Protein AF-A0A7V9C0K4-F1 (afdb_monomer_lite)

Foldseek 3Di:
DVLLVLLLVLLVQLLVCLVVVVNVSSLVSLVVSQVSLVVVLVVLVVCCVVCVQVDPLSVVLSVLSVVLNVLSVVLNVQSVVVSPDDRRDVSSNVSSVSSNVSSVVSVVSVVVVPDDPVVVVVVVVVD

Radius of gyration: 17.13 Å; chains: 1; bounding box: 38×29×54 Å

Secondary structure (DSSP, 8-state):
-HHHHHHHHHHHHHHHHHHTT-HHHHHHHHHHHHHHHHHHHHHHHHHHHTTSS-SHHHHHHHHHHHHHHHHHHHHHHHHGGGTTT-PPPHHHHHHHHHHHHHHHHHHHHHHHHHS-HHHHHHHHHT-

Sequence (127 aa):
MSVRLLTVGLVLAAALADAARAHELAYYALVVAVPLGALAALGALGAVLDGSAAEPLDRILASLSAFAVPFLLLGAAVRAPLLENSAPPTIGATCVLVSLALFAVQALLAATAAVPSSLRAAARAAK

Structure (mmCIF, N/CA/C/O backbone):
data_AF-A0A7V9C0K4-F1
#
_entry.id   AF-A0A7V9C0K4-F1
#
loop_
_atom_site.group_PDB
_atom_site.id
_atom_site.type_symbol
_atom_site.label_atom_id
_atom_site.label_alt_id
_atom_site.label_comp_id
_atom_site.label_asym_id
_atom_site.label_entity_id
_atom_site.label_seq_id
_atom_site.pdbx_PDB_ins_code
_atom_site.Cartn_x
_atom_site.Cartn_y
_atom_site.Cartn_z
_atom_site.occupancy
_atom_site.B_iso_or_equiv
_atom_site.auth_seq_id
_atom_site.auth_comp_id
_atom_site.auth_asym_id
_atom_site.auth_atom_id
_atom_site.pdbx_PDB_model_num
ATOM 1 N N . MET A 1 1 ? -13.223 -0.477 1.083 1.00 66.75 1 MET A N 1
ATOM 2 C CA . MET A 1 1 ? -12.338 -1.597 1.491 1.00 66.75 1 MET A CA 1
ATOM 3 C C . MET A 1 1 ? -11.642 -2.267 0.303 1.00 66.75 1 MET A C 1
ATOM 5 O O . MET A 1 1 ? -10.422 -2.370 0.330 1.00 66.75 1 MET A O 1
ATOM 9 N N . SER A 1 2 ? -12.371 -2.667 -0.748 1.00 85.25 2 SER A N 1
ATOM 10 C CA . SER A 1 2 ? -11.830 -3.442 -1.883 1.00 85.25 2 SER A CA 1
ATOM 11 C C . SER A 1 2 ? -10.689 -2.753 -2.638 1.00 85.25 2 SER A C 1
ATOM 13 O O . SER A 1 2 ? -9.669 -3.379 -2.897 1.00 85.25 2 SER A O 1
ATOM 15 N N . VAL A 1 3 ? -10.808 -1.446 -2.907 1.00 87.81 3 VAL A N 1
ATOM 16 C CA . VAL A 1 3 ? -9.762 -0.673 -3.605 1.00 87.81 3 VAL A CA 1
ATOM 17 C C . VAL A 1 3 ? -8.447 -0.665 -2.823 1.00 87.81 3 VAL A C 1
ATOM 19 O O . VAL A 1 3 ? -7.394 -0.868 -3.408 1.00 87.81 3 VAL A O 1
ATOM 22 N N . ARG A 1 4 ? -8.498 -0.531 -1.489 1.00 86.00 4 ARG A N 1
ATOM 23 C CA . ARG A 1 4 ? -7.298 -0.524 -0.637 1.00 86.00 4 ARG A CA 1
ATOM 24 C C . ARG A 1 4 ? -6.555 -1.858 -0.687 1.00 86.00 4 ARG A C 1
ATOM 26 O O . ARG A 1 4 ? -5.337 -1.865 -0.812 1.00 86.00 4 ARG A O 1
ATOM 33 N N . LEU A 1 5 ? -7.278 -2.977 -0.597 1.00 89.88 5 LEU A N 1
ATOM 34 C CA . LEU A 1 5 ? -6.677 -4.311 -0.713 1.00 89.88 5 LEU A CA 1
ATOM 35 C C . LEU A 1 5 ? -6.047 -4.517 -2.091 1.00 89.88 5 LEU A C 1
ATOM 37 O O . LEU A 1 5 ? -4.961 -5.080 -2.186 1.00 89.88 5 LEU A O 1
ATOM 41 N N . LEU A 1 6 ? -6.699 -4.013 -3.139 1.00 93.25 6 LEU A N 1
ATOM 42 C CA . LEU A 1 6 ? -6.184 -4.088 -4.499 1.00 93.25 6 LEU A CA 1
ATOM 43 C C . LEU A 1 6 ? -4.908 -3.247 -4.664 1.00 93.25 6 LEU A C 1
ATOM 45 O O . LEU A 1 6 ? -3.929 -3.746 -5.211 1.00 93.25 6 LEU A O 1
ATOM 49 N N . THR A 1 7 ? -4.864 -2.034 -4.102 1.00 91.62 7 THR A N 1
ATOM 50 C CA . THR A 1 7 ? -3.639 -1.220 -4.044 1.00 91.62 7 THR A CA 1
ATOM 51 C C . THR A 1 7 ? -2.513 -1.961 -3.329 1.00 91.62 7 THR A C 1
ATOM 53 O O . THR A 1 7 ? -1.420 -2.070 -3.874 1.00 91.62 7 THR A O 1
ATOM 56 N N . VAL A 1 8 ? -2.766 -2.515 -2.138 1.00 92.62 8 VAL A N 1
ATOM 57 C CA . VAL A 1 8 ? -1.752 -3.276 -1.384 1.00 92.62 8 VAL A CA 1
ATOM 58 C C . VAL A 1 8 ? -1.253 -4.474 -2.195 1.00 92.62 8 VAL A C 1
ATOM 60 O O . VAL A 1 8 ? -0.046 -4.693 -2.277 1.00 92.62 8 VAL A O 1
ATOM 63 N N . GLY A 1 9 ? -2.161 -5.210 -2.841 1.00 94.31 9 GLY A N 1
ATOM 64 C CA . GLY A 1 9 ? -1.820 -6.334 -3.710 1.00 94.31 9 GLY A CA 1
ATOM 65 C C . GLY A 1 9 ? -0.920 -5.933 -4.878 1.00 94.31 9 GLY A C 1
ATOM 66 O O . GLY A 1 9 ? 0.064 -6.616 -5.144 1.00 94.31 9 GLY A O 1
ATOM 67 N N . LEU A 1 10 ? -1.193 -4.799 -5.528 1.00 93.62 10 LEU A N 1
ATOM 68 C CA . LEU A 1 10 ? -0.357 -4.284 -6.618 1.00 93.62 10 LEU A CA 1
ATOM 69 C C . LEU A 1 10 ? 1.037 -3.865 -6.146 1.00 93.62 10 LEU A C 1
ATOM 71 O O . LEU A 1 10 ? 2.021 -4.141 -6.825 1.00 93.62 10 LEU A O 1
ATOM 75 N N . VAL A 1 11 ? 1.145 -3.236 -4.975 1.00 93.00 11 VAL A N 1
ATOM 76 C CA . VAL A 1 11 ? 2.446 -2.833 -4.414 1.00 93.00 11 VAL A CA 1
ATOM 77 C C . VAL A 1 11 ? 3.269 -4.058 -4.007 1.00 93.00 11 VAL A C 1
ATOM 79 O O . VAL A 1 11 ? 4.476 -4.096 -4.243 1.00 93.00 11 VAL A O 1
ATOM 82 N N . LEU A 1 12 ? 2.621 -5.089 -3.456 1.00 93.81 12 LEU A N 1
ATOM 83 C CA . LEU A 1 12 ? 3.259 -6.380 -3.189 1.00 93.81 12 LEU A CA 1
ATOM 84 C C . LEU A 1 12 ? 3.703 -7.067 -4.484 1.00 93.81 12 LEU A C 1
ATOM 86 O O . LEU A 1 12 ? 4.832 -7.546 -4.558 1.00 93.81 12 LEU A O 1
ATOM 90 N N . ALA A 1 13 ? 2.855 -7.077 -5.515 1.00 93.06 13 ALA A N 1
ATOM 91 C CA . ALA A 1 13 ? 3.203 -7.620 -6.824 1.00 93.06 13 ALA A CA 1
ATOM 92 C C . ALA A 1 13 ? 4.403 -6.884 -7.436 1.00 93.06 13 ALA A C 1
ATOM 94 O O . ALA A 1 13 ? 5.303 -7.532 -7.962 1.00 93.06 13 ALA A O 1
ATOM 95 N N . ALA A 1 14 ? 4.468 -5.556 -7.297 1.00 91.25 14 ALA A N 1
ATOM 96 C CA . ALA A 1 14 ? 5.612 -4.769 -7.740 1.00 91.25 14 ALA A CA 1
ATOM 97 C C . ALA A 1 14 ? 6.905 -5.153 -7.003 1.00 91.25 14 ALA A C 1
ATOM 99 O O . ALA A 1 14 ? 7.935 -5.356 -7.641 1.00 91.25 14 ALA A O 1
ATOM 100 N N . ALA A 1 15 ? 6.849 -5.319 -5.678 1.00 89.88 15 ALA A N 1
ATOM 101 C CA . ALA A 1 15 ? 8.003 -5.744 -4.884 1.00 89.88 15 ALA A CA 1
ATOM 102 C C . ALA A 1 15 ? 8.481 -7.163 -5.250 1.00 89.88 15 ALA A C 1
ATOM 104 O O . ALA A 1 15 ? 9.683 -7.412 -5.347 1.00 89.88 15 ALA A O 1
ATOM 105 N N . LEU A 1 16 ? 7.548 -8.090 -5.490 1.00 91.69 16 LEU A N 1
ATOM 106 C CA . LEU A 1 16 ? 7.866 -9.449 -5.938 1.00 91.69 16 LEU A CA 1
ATOM 107 C C . LEU A 1 16 ? 8.456 -9.457 -7.352 1.00 91.69 16 LEU A C 1
ATOM 109 O O . LEU A 1 16 ? 9.425 -10.169 -7.605 1.00 91.69 16 LEU A O 1
ATOM 113 N N . ALA A 1 17 ? 7.917 -8.642 -8.257 1.00 90.81 17 ALA A N 1
ATOM 114 C CA . ALA A 1 17 ? 8.443 -8.483 -9.606 1.00 90.81 17 ALA A CA 1
ATOM 115 C C . ALA A 1 17 ? 9.863 -7.893 -9.596 1.00 90.81 17 ALA A C 1
ATOM 117 O O . ALA A 1 17 ? 10.725 -8.377 -10.329 1.00 90.81 17 ALA A O 1
ATOM 118 N N . ASP A 1 18 ? 10.149 -6.929 -8.713 1.00 87.25 18 ASP A N 1
ATOM 119 C CA . ASP A 1 18 ? 11.507 -6.413 -8.507 1.00 87.25 18 ASP A CA 1
ATOM 120 C C . ASP A 1 18 ? 12.473 -7.508 -8.030 1.00 87.25 18 ASP A C 1
ATOM 122 O O . ASP A 1 18 ? 13.578 -7.627 -8.567 1.00 87.25 18 ASP A O 1
ATOM 126 N N . ALA A 1 19 ? 12.049 -8.340 -7.072 1.00 87.62 19 ALA A N 1
ATOM 127 C CA . ALA A 1 19 ? 12.842 -9.473 -6.589 1.00 87.62 19 ALA A CA 1
ATOM 128 C C . ALA A 1 19 ? 13.081 -10.528 -7.686 1.00 87.62 19 ALA A C 1
ATOM 130 O O . ALA A 1 19 ? 14.158 -11.119 -7.753 1.00 87.62 19 ALA A O 1
ATOM 131 N N . ALA A 1 20 ? 12.109 -10.715 -8.582 1.00 89.88 20 ALA A N 1
ATOM 132 C CA . ALA A 1 20 ? 12.193 -11.604 -9.738 1.00 89.88 20 ALA A CA 1
ATOM 133 C C . ALA A 1 20 ? 12.894 -10.978 -10.961 1.00 89.88 20 ALA A C 1
ATOM 135 O O . ALA A 1 20 ? 12.931 -11.604 -12.019 1.00 89.88 20 ALA A O 1
ATOM 136 N N . ARG A 1 21 ? 13.449 -9.760 -10.841 1.00 86.38 21 ARG A N 1
ATOM 137 C CA . ARG A 1 21 ? 14.109 -9.014 -11.936 1.00 86.38 21 ARG A CA 1
ATOM 138 C C . ARG A 1 21 ? 13.180 -8.654 -13.110 1.00 86.38 21 ARG A C 1
ATOM 140 O O . ARG A 1 21 ? 13.654 -8.298 -14.185 1.00 86.38 21 ARG A O 1
ATOM 147 N N . ALA A 1 22 ? 11.866 -8.681 -12.898 1.00 87.81 22 ALA A N 1
ATOM 148 C CA . ALA A 1 22 ? 10.836 -8.290 -13.861 1.00 87.81 22 ALA A CA 1
ATOM 149 C C . ALA A 1 22 ? 10.453 -6.804 -13.685 1.00 87.81 22 ALA A C 1
ATOM 151 O O . ALA A 1 22 ? 9.333 -6.465 -13.298 1.00 87.81 22 ALA A O 1
ATOM 152 N N . HIS A 1 23 ? 11.405 -5.903 -13.940 1.00 86.38 23 HIS A N 1
ATOM 153 C CA . HIS A 1 23 ? 11.294 -4.476 -13.598 1.00 86.38 23 HIS A CA 1
ATOM 154 C C . HIS A 1 23 ? 10.188 -3.721 -14.354 1.00 86.38 23 HIS A C 1
ATOM 156 O O . HIS A 1 23 ? 9.571 -2.814 -13.796 1.00 86.38 23 HIS A O 1
ATOM 162 N N . GLU A 1 24 ? 9.890 -4.122 -15.588 1.00 89.19 24 GLU A N 1
ATOM 163 C CA . GLU A 1 24 ? 8.787 -3.565 -16.381 1.00 89.19 24 GLU A CA 1
ATOM 164 C C . GLU A 1 24 ? 7.423 -3.890 -15.752 1.00 89.19 24 GLU A C 1
ATOM 166 O O . GLU A 1 24 ? 6.579 -3.013 -15.566 1.00 89.19 24 GLU A O 1
ATOM 171 N N . LEU A 1 25 ? 7.232 -5.143 -15.325 1.00 89.81 25 LEU A N 1
ATOM 172 C CA . LEU A 1 25 ? 6.010 -5.570 -14.647 1.00 89.81 25 LEU A CA 1
ATOM 173 C C . LEU A 1 25 ? 5.853 -4.856 -13.299 1.00 89.81 25 LEU A C 1
ATOM 175 O O . LEU A 1 25 ? 4.754 -4.419 -12.955 1.00 89.81 25 LEU A O 1
ATOM 179 N N . ALA A 1 26 ? 6.958 -4.669 -12.569 1.00 89.44 26 ALA A N 1
ATOM 180 C CA . ALA A 1 26 ? 6.966 -3.884 -11.339 1.00 89.44 26 ALA A CA 1
ATOM 181 C C . ALA A 1 26 ? 6.550 -2.425 -11.582 1.00 89.44 26 ALA A C 1
ATOM 183 O O . ALA A 1 26 ? 5.764 -1.869 -10.814 1.00 89.44 26 ALA A O 1
ATOM 184 N N . TYR A 1 27 ? 7.043 -1.808 -12.660 1.00 89.75 27 TYR A N 1
ATOM 185 C CA . TYR A 1 27 ? 6.658 -0.454 -13.051 1.00 89.75 27 TYR A CA 1
ATOM 186 C C . TYR A 1 27 ? 5.159 -0.352 -13.348 1.00 89.75 27 TYR A C 1
ATOM 188 O O . TYR A 1 27 ? 4.479 0.470 -12.731 1.00 89.75 27 TYR A O 1
ATOM 196 N N . TYR A 1 28 ? 4.617 -1.202 -14.222 1.00 94.19 28 TYR A N 1
ATOM 197 C CA . TYR A 1 28 ? 3.197 -1.131 -14.579 1.00 94.19 28 TYR A CA 1
ATOM 198 C C . TYR A 1 28 ? 2.274 -1.437 -13.396 1.00 94.19 28 TYR A C 1
ATOM 200 O O . TYR A 1 28 ? 1.236 -0.790 -13.244 1.00 94.19 28 TYR A O 1
ATOM 208 N N . ALA A 1 29 ? 2.673 -2.347 -12.502 1.00 93.94 29 ALA A N 1
ATOM 209 C CA . ALA A 1 29 ? 1.951 -2.580 -11.255 1.00 93.94 29 ALA A CA 1
ATOM 210 C C . ALA A 1 29 ? 1.871 -1.304 -10.396 1.00 93.94 29 ALA A C 1
ATOM 212 O O . ALA A 1 29 ? 0.797 -0.974 -9.889 1.00 93.94 29 ALA A O 1
ATOM 213 N N . LEU A 1 30 ? 2.967 -0.542 -10.282 1.00 91.88 30 LEU A N 1
ATOM 214 C CA . LEU A 1 30 ? 2.969 0.740 -9.570 1.00 91.88 30 LEU A CA 1
ATOM 215 C C . LEU A 1 30 ? 2.145 1.813 -10.287 1.00 91.88 30 LEU A C 1
ATOM 217 O O . LEU A 1 30 ? 1.399 2.528 -9.621 1.00 91.88 30 LEU A O 1
ATOM 221 N N . VAL A 1 31 ? 2.215 1.898 -11.618 1.00 93.75 31 VAL A N 1
ATOM 222 C CA . VAL A 1 31 ? 1.398 2.836 -12.412 1.00 93.75 31 VAL A CA 1
ATOM 223 C C . VAL A 1 31 ? -0.091 2.641 -12.130 1.00 93.75 31 VAL A C 1
ATOM 225 O O . VAL A 1 31 ? -0.808 3.623 -11.959 1.00 93.75 31 VAL A O 1
ATOM 228 N N . VAL A 1 32 ? -0.555 1.393 -12.013 1.00 96.56 32 VAL A N 1
ATOM 229 C CA . VAL A 1 32 ? -1.951 1.089 -11.654 1.00 96.56 32 VAL A CA 1
ATOM 230 C C . VAL A 1 32 ? -2.213 1.310 -10.159 1.00 96.56 32 VAL A C 1
ATOM 232 O O . VAL A 1 32 ? -3.290 1.776 -9.780 1.00 96.56 32 VAL A O 1
ATOM 235 N N . ALA A 1 33 ? -1.239 1.032 -9.288 1.00 93.50 33 ALA A N 1
ATOM 236 C CA . ALA A 1 33 ? -1.380 1.233 -7.846 1.00 93.50 33 ALA A CA 1
ATOM 237 C C . ALA A 1 33 ? -1.572 2.708 -7.463 1.00 93.50 33 ALA A C 1
ATOM 239 O O . ALA A 1 33 ? -2.302 2.989 -6.513 1.00 93.50 33 ALA A O 1
ATOM 240 N N . VAL A 1 34 ? -0.956 3.648 -8.187 1.00 95.00 34 VAL A N 1
ATOM 241 C CA . VAL A 1 34 ? -1.044 5.095 -7.914 1.00 95.00 34 VAL A CA 1
ATOM 242 C C . VAL A 1 34 ? -2.493 5.618 -7.900 1.00 95.00 34 VAL A C 1
ATOM 244 O O . VAL A 1 34 ? -2.920 6.107 -6.849 1.00 95.00 34 VAL A O 1
ATOM 247 N N . PRO A 1 35 ? -3.290 5.515 -8.985 1.00 95.94 35 PRO A N 1
ATOM 248 C CA . PRO A 1 35 ? -4.661 6.024 -8.996 1.00 95.94 35 PRO A CA 1
ATOM 249 C C . PRO A 1 35 ? -5.562 5.291 -7.997 1.00 95.94 35 PRO A C 1
ATOM 251 O O . PRO A 1 35 ? -6.410 5.911 -7.360 1.00 95.94 35 PRO A O 1
ATOM 254 N N . LEU A 1 36 ? -5.360 3.990 -7.787 1.00 95.56 36 LEU A N 1
ATOM 255 C CA . LEU A 1 36 ? -6.139 3.228 -6.810 1.00 95.56 36 LEU A CA 1
ATOM 256 C C . LEU A 1 36 ? -5.808 3.621 -5.370 1.00 95.56 36 LEU A C 1
ATOM 258 O O . LEU A 1 36 ? -6.702 3.736 -4.535 1.00 95.56 36 LEU A O 1
ATOM 262 N N . GLY A 1 37 ? -4.529 3.856 -5.075 1.00 92.69 37 GLY A N 1
ATOM 263 C CA . GLY A 1 37 ? -4.081 4.411 -3.802 1.00 92.69 37 GLY A CA 1
ATOM 264 C C . GLY A 1 37 ? -4.690 5.786 -3.545 1.00 92.69 37 GLY A C 1
ATOM 265 O O . GLY A 1 37 ? -5.208 6.019 -2.455 1.00 92.69 37 GLY A O 1
ATOM 266 N N . ALA A 1 38 ? -4.720 6.654 -4.560 1.00 94.25 38 ALA A N 1
ATOM 267 C CA . ALA A 1 38 ? -5.373 7.957 -4.472 1.00 94.25 38 ALA A CA 1
ATOM 268 C C . ALA A 1 38 ? -6.882 7.832 -4.203 1.00 94.25 38 ALA A C 1
ATOM 270 O O . ALA A 1 38 ? -7.389 8.479 -3.289 1.00 94.25 38 ALA A O 1
ATOM 271 N N . LEU A 1 39 ? -7.594 6.954 -4.920 1.00 95.81 39 LEU A N 1
ATOM 272 C CA . LEU A 1 39 ? -9.018 6.685 -4.679 1.00 95.81 39 LEU A CA 1
ATOM 273 C C . LEU A 1 39 ? -9.274 6.164 -3.260 1.00 95.81 39 LEU A C 1
ATOM 275 O O . LEU A 1 39 ? -10.212 6.604 -2.597 1.00 95.81 39 LEU A O 1
ATOM 279 N N . ALA A 1 40 ? -8.436 5.246 -2.773 1.00 92.62 40 ALA A N 1
ATOM 280 C CA . ALA A 1 40 ? -8.545 4.727 -1.415 1.00 92.62 40 ALA A CA 1
ATOM 281 C C . ALA A 1 40 ? -8.310 5.823 -0.361 1.00 92.62 40 ALA A C 1
ATOM 283 O O . ALA A 1 40 ? -9.052 5.880 0.620 1.00 92.62 40 ALA A O 1
ATOM 284 N N . ALA A 1 41 ? -7.316 6.691 -0.570 1.00 92.31 41 ALA A N 1
ATOM 285 C CA . ALA A 1 41 ? -6.984 7.773 0.352 1.00 92.31 41 ALA A CA 1
ATOM 286 C C . ALA A 1 41 ? -8.055 8.870 0.377 1.00 92.31 41 ALA A C 1
ATOM 288 O O . ALA A 1 41 ? -8.502 9.274 1.449 1.00 92.31 41 ALA A O 1
ATOM 289 N N . LEU A 1 42 ? -8.521 9.306 -0.795 1.00 93.56 42 LEU A N 1
ATOM 290 C CA . LEU A 1 42 ? -9.597 10.290 -0.914 1.00 93.56 42 LEU A CA 1
ATOM 291 C C . LEU A 1 42 ? -10.919 9.751 -0.366 1.00 93.56 42 LEU A C 1
ATOM 293 O O . LEU A 1 42 ? -11.630 10.484 0.311 1.00 93.56 42 LEU A O 1
ATOM 297 N N . GLY A 1 43 ? -11.225 8.469 -0.585 1.00 93.38 43 GLY A N 1
ATOM 298 C CA . GLY A 1 43 ? -12.404 7.833 0.006 1.00 93.38 43 GLY A CA 1
ATOM 299 C C . GLY A 1 43 ? -12.345 7.782 1.535 1.00 93.38 43 GLY A C 1
ATOM 300 O O . GLY A 1 43 ? -13.345 8.048 2.196 1.00 93.38 43 GLY A O 1
ATOM 301 N N . ALA A 1 44 ? -11.173 7.487 2.110 1.00 90.62 44 ALA A N 1
ATOM 302 C CA . ALA A 1 44 ? -10.979 7.514 3.560 1.00 90.62 44 ALA A CA 1
ATOM 303 C C . ALA A 1 44 ? -11.088 8.938 4.130 1.00 90.62 44 ALA A C 1
ATOM 305 O O . ALA A 1 44 ? -11.729 9.139 5.158 1.00 90.62 44 ALA A O 1
ATOM 306 N 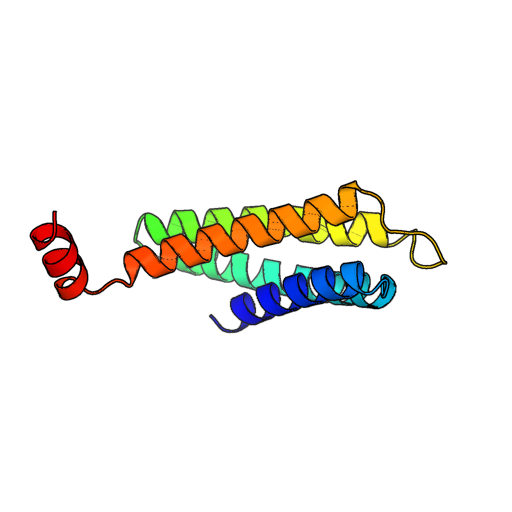N . LEU A 1 45 ? -10.507 9.928 3.449 1.00 91.25 45 LEU A N 1
ATOM 307 C CA . LEU A 1 45 ? -10.624 11.331 3.838 1.00 91.25 45 LEU A CA 1
ATOM 308 C C . LEU A 1 45 ? -12.074 11.825 3.749 1.00 91.25 45 LEU A C 1
ATOM 310 O O . LEU A 1 45 ? -12.544 12.463 4.684 1.00 91.25 45 LEU A O 1
ATOM 314 N N . GLY A 1 46 ? -12.789 11.493 2.672 1.00 92.75 46 GLY A N 1
ATOM 315 C CA . GLY A 1 46 ? -14.207 11.819 2.510 1.00 92.75 46 GLY A CA 1
ATOM 316 C C . GLY A 1 46 ? -15.046 11.258 3.655 1.00 92.75 46 GLY A C 1
ATOM 317 O O . GLY A 1 46 ? -15.766 12.004 4.303 1.00 92.75 46 GLY A O 1
ATOM 318 N N . ALA A 1 47 ? -14.840 9.987 4.012 1.00 92.06 47 ALA A N 1
ATOM 319 C CA . ALA A 1 47 ? -15.545 9.364 5.132 1.00 92.06 47 ALA A CA 1
ATOM 320 C C . ALA A 1 47 ? -15.320 10.087 6.477 1.00 92.06 47 ALA A C 1
ATOM 322 O O . ALA A 1 47 ? -16.249 10.185 7.284 1.00 92.06 47 ALA A O 1
ATOM 323 N N . VAL A 1 48 ? -14.106 10.603 6.709 1.00 92.75 48 VAL A N 1
ATOM 324 C CA . VAL A 1 48 ? -13.764 11.409 7.893 1.00 92.75 48 VAL A CA 1
ATOM 325 C C . VAL A 1 48 ? -14.430 12.788 7.844 1.00 92.75 48 VAL A C 1
ATOM 327 O O . VAL A 1 48 ? -14.949 13.245 8.862 1.00 92.75 48 VAL A O 1
ATOM 330 N N . LEU A 1 49 ? -14.420 13.454 6.684 1.00 91.19 49 LEU A N 1
ATOM 331 C CA . LEU A 1 49 ? -15.023 14.781 6.497 1.00 91.19 49 LEU A CA 1
ATOM 332 C C . LEU A 1 49 ? -16.551 14.744 6.613 1.00 91.19 49 LEU A C 1
ATOM 334 O O . LEU A 1 49 ? -17.134 15.626 7.238 1.00 91.19 49 LEU A O 1
ATOM 338 N N . ASP A 1 50 ? -17.176 13.692 6.088 1.00 94.00 50 ASP A N 1
ATOM 339 C CA . ASP A 1 50 ? -18.623 13.469 6.140 1.00 94.00 50 ASP A CA 1
ATOM 340 C C . ASP A 1 50 ? -19.096 12.990 7.529 1.00 94.00 50 ASP A C 1
ATOM 342 O O . ASP A 1 50 ? -20.285 12.773 7.752 1.00 94.00 50 ASP A O 1
ATOM 346 N N . GLY A 1 51 ? -18.173 12.774 8.475 1.00 90.88 51 GLY A N 1
ATOM 347 C CA . GLY A 1 51 ? -18.469 12.317 9.837 1.00 90.88 51 GLY A CA 1
ATOM 348 C C . GLY A 1 51 ? -18.849 10.836 9.954 1.00 90.88 51 GLY A C 1
ATOM 349 O O . GLY A 1 51 ? -19.070 10.351 11.060 1.00 90.88 51 GLY A O 1
ATOM 350 N N . SER A 1 52 ? -18.883 10.095 8.843 1.00 90.06 52 SER A N 1
ATOM 351 C CA . SER A 1 52 ? -19.168 8.651 8.826 1.00 90.06 52 SER A CA 1
ATOM 352 C C . SER A 1 52 ? -18.075 7.797 9.488 1.00 90.06 52 SER A C 1
ATOM 354 O O . SER A 1 52 ? -18.349 6.688 9.943 1.00 90.06 52 SER A O 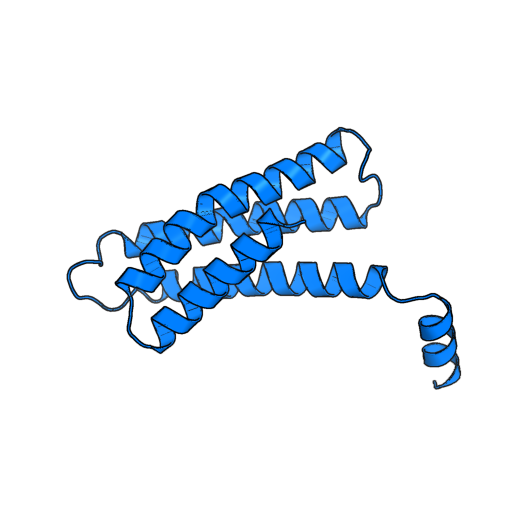1
ATOM 356 N N . ALA A 1 53 ? -16.852 8.325 9.561 1.00 87.06 53 ALA A N 1
ATOM 357 C CA . ALA A 1 53 ? -15.688 7.727 10.205 1.00 87.06 53 ALA A CA 1
ATOM 358 C C . ALA A 1 53 ? -15.128 8.717 11.244 1.00 87.06 53 ALA A C 1
ATOM 360 O O . ALA A 1 53 ? -14.161 9.446 11.002 1.00 87.06 53 ALA A O 1
ATOM 361 N N . ALA A 1 54 ? -15.840 8.836 12.368 1.00 84.25 54 ALA A N 1
ATOM 362 C CA . ALA A 1 54 ? -15.628 9.893 13.357 1.00 84.25 54 ALA A CA 1
ATOM 363 C C . ALA A 1 54 ? -14.523 9.586 14.382 1.00 84.25 54 ALA A C 1
ATOM 365 O O . ALA A 1 54 ? -14.070 10.502 15.078 1.00 84.25 54 ALA A O 1
ATOM 366 N N . GLU A 1 55 ? -14.074 8.333 14.480 1.00 90.06 55 GLU A N 1
ATOM 367 C CA . GLU A 1 55 ? -13.114 7.927 15.502 1.00 90.06 55 GLU A CA 1
ATOM 368 C C . GLU A 1 55 ? -11.718 8.518 15.229 1.00 90.06 55 GLU A C 1
ATOM 370 O O . GLU A 1 55 ? -11.300 8.656 14.073 1.00 90.06 55 GLU A O 1
ATOM 375 N N . PRO A 1 56 ? -10.923 8.832 16.273 1.00 88.06 56 PRO A N 1
ATOM 376 C CA . PRO A 1 56 ? -9.553 9.320 16.099 1.00 88.06 56 PRO A CA 1
ATOM 377 C C . PRO A 1 56 ? -8.690 8.378 15.251 1.00 88.06 56 PRO A C 1
ATOM 379 O O . PRO A 1 56 ? -7.834 8.828 14.490 1.00 88.06 56 PRO A O 1
ATOM 382 N N . LEU A 1 57 ? -8.940 7.070 15.354 1.00 89.25 57 LEU A N 1
ATOM 383 C CA . LEU A 1 57 ? -8.245 6.053 14.575 1.00 89.25 57 LEU A CA 1
ATOM 384 C C . LEU A 1 57 ? -8.498 6.200 13.070 1.00 89.25 57 LEU A C 1
ATOM 386 O O . LEU A 1 57 ? -7.557 6.085 12.287 1.00 89.25 57 LEU A O 1
ATOM 390 N N . ASP A 1 58 ? -9.729 6.504 12.663 1.00 88.44 58 ASP A N 1
ATOM 391 C CA . ASP A 1 58 ? -10.083 6.660 11.250 1.00 88.44 58 ASP A CA 1
ATOM 392 C C . ASP A 1 58 ? -9.320 7.825 10.615 1.00 88.44 58 ASP A C 1
ATOM 394 O O . ASP A 1 58 ? -8.820 7.718 9.493 1.00 88.44 58 ASP A O 1
ATOM 398 N N . ARG A 1 59 ? -9.119 8.908 11.377 1.00 89.31 59 ARG A N 1
ATOM 399 C CA . ARG A 1 59 ? -8.304 10.061 10.959 1.00 89.31 59 ARG A CA 1
ATOM 400 C C . ARG A 1 59 ? -6.839 9.686 10.750 1.00 89.31 59 ARG A C 1
ATOM 402 O O . ARG A 1 59 ? -6.215 10.140 9.787 1.00 89.31 59 ARG A O 1
ATOM 409 N N . ILE A 1 60 ? -6.286 8.850 11.631 1.00 91.44 60 ILE A N 1
ATOM 410 C CA . ILE A 1 60 ? -4.909 8.347 11.514 1.00 91.44 60 ILE A CA 1
ATOM 411 C C . ILE A 1 60 ? -4.787 7.464 10.270 1.00 91.44 60 ILE A C 1
ATOM 413 O O . ILE A 1 60 ? -3.858 7.642 9.483 1.00 91.44 60 ILE A O 1
ATOM 417 N N . LEU A 1 61 ? -5.740 6.553 10.053 1.00 89.44 61 LEU A N 1
ATOM 418 C CA . LEU A 1 61 ? -5.754 5.675 8.882 1.00 89.44 61 LEU A CA 1
ATOM 419 C C . LEU A 1 61 ? -5.871 6.475 7.576 1.00 89.44 61 LEU A C 1
ATOM 421 O O . LEU A 1 61 ? -5.115 6.216 6.637 1.00 89.44 61 LEU A O 1
ATOM 425 N N . ALA A 1 62 ? -6.743 7.486 7.532 1.00 90.50 62 ALA A N 1
ATOM 426 C CA . ALA A 1 62 ? -6.857 8.398 6.396 1.00 90.50 62 ALA A CA 1
ATOM 427 C C . ALA A 1 62 ? -5.539 9.153 6.142 1.00 90.50 62 ALA A C 1
ATOM 429 O O . ALA A 1 62 ? -5.044 9.169 5.015 1.00 90.50 62 ALA A O 1
ATOM 430 N N . SER A 1 63 ? -4.903 9.684 7.189 1.00 90.06 63 SER A N 1
ATOM 431 C CA . SER A 1 63 ? -3.622 10.396 7.070 1.00 90.06 63 SER A CA 1
ATOM 432 C C . SER A 1 63 ? -2.507 9.489 6.543 1.00 90.06 63 SER A C 1
ATOM 434 O O . SER A 1 63 ? -1.800 9.853 5.605 1.00 90.06 63 SER A O 1
ATOM 436 N N . LEU A 1 64 ? -2.379 8.272 7.082 1.00 89.25 64 LEU A N 1
ATOM 437 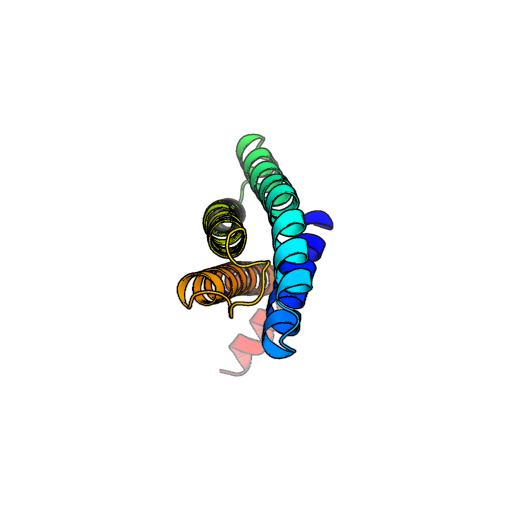C CA . LEU A 1 64 ? -1.394 7.295 6.608 1.00 89.25 64 LEU A CA 1
ATOM 438 C C . LEU A 1 64 ? -1.629 6.914 5.141 1.00 89.25 64 LEU A C 1
ATOM 440 O O . LEU A 1 64 ? -0.668 6.737 4.393 1.00 89.25 64 LEU A O 1
ATOM 444 N N . SER A 1 65 ? -2.892 6.802 4.717 1.00 88.94 65 SER A N 1
ATOM 445 C CA . SER A 1 65 ? -3.222 6.516 3.319 1.00 88.94 65 SER A CA 1
ATOM 446 C C . SER A 1 65 ? -2.841 7.669 2.389 1.00 88.94 65 SER A C 1
ATOM 448 O O . SER A 1 65 ? -2.288 7.419 1.321 1.00 88.94 65 SER A O 1
ATOM 450 N N . ALA A 1 66 ? -3.025 8.919 2.826 1.00 90.19 66 ALA A N 1
ATOM 451 C CA . ALA A 1 66 ? -2.586 10.099 2.087 1.00 90.19 66 ALA A CA 1
ATOM 452 C C . ALA A 1 66 ? -1.056 10.145 1.952 1.00 90.19 66 ALA A C 1
ATOM 454 O O . ALA A 1 66 ? -0.550 10.427 0.868 1.00 90.19 66 ALA A O 1
ATOM 455 N N . PHE A 1 67 ? -0.318 9.791 3.010 1.00 92.19 67 PHE A N 1
ATOM 456 C CA . PHE A 1 67 ? 1.145 9.723 2.966 1.00 92.19 67 PHE A CA 1
ATOM 457 C C . PHE A 1 67 ? 1.683 8.615 2.060 1.00 92.19 67 PHE A C 1
ATOM 459 O O . PHE A 1 67 ? 2.777 8.770 1.531 1.00 92.19 67 PHE A O 1
ATOM 466 N N . ALA A 1 68 ? 0.950 7.522 1.838 1.00 90.94 68 ALA A N 1
ATOM 467 C CA . ALA A 1 68 ? 1.407 6.445 0.958 1.00 90.94 68 ALA A CA 1
ATOM 468 C C . ALA A 1 68 ? 1.425 6.856 -0.529 1.00 90.94 68 ALA A C 1
ATOM 470 O O . ALA A 1 68 ? 2.314 6.443 -1.273 1.00 90.94 68 ALA A O 1
ATOM 471 N N . VAL A 1 69 ? 0.483 7.700 -0.966 1.00 91.50 69 VAL A N 1
ATOM 472 C CA . VAL A 1 69 ? 0.339 8.133 -2.370 1.00 91.50 69 VAL A CA 1
ATOM 473 C C . VAL A 1 69 ? 1.602 8.786 -2.960 1.00 91.50 69 VAL A C 1
ATOM 475 O O . VAL A 1 69 ? 2.014 8.356 -4.039 1.00 91.50 69 VAL A O 1
ATOM 478 N N . PRO A 1 70 ? 2.260 9.776 -2.320 1.00 92.44 70 PRO A N 1
ATOM 479 C CA . PRO A 1 70 ? 3.465 10.385 -2.880 1.00 92.44 70 PRO A CA 1
ATOM 480 C C . PRO A 1 70 ? 4.620 9.391 -3.027 1.00 92.44 70 PRO A C 1
ATOM 482 O O . PRO A 1 70 ? 5.372 9.500 -3.991 1.00 92.44 70 PRO A O 1
ATOM 485 N N . PHE A 1 71 ? 4.749 8.394 -2.145 1.00 92.81 71 PHE A N 1
ATOM 486 C CA . PHE A 1 71 ? 5.770 7.352 -2.300 1.00 92.81 71 PHE A CA 1
ATOM 487 C C . PHE A 1 71 ? 5.457 6.414 -3.469 1.00 92.81 71 PHE A C 1
ATOM 489 O O . PHE A 1 71 ? 6.368 6.070 -4.220 1.00 92.81 71 PHE A O 1
ATOM 496 N N . LEU A 1 72 ? 4.188 6.050 -3.684 1.00 91.50 72 LEU A N 1
ATOM 497 C CA . LEU A 1 72 ? 3.782 5.288 -4.871 1.00 91.50 72 LEU A CA 1
ATOM 498 C C . LEU A 1 72 ? 4.084 6.057 -6.159 1.00 91.50 72 LEU A C 1
ATOM 500 O O . LEU A 1 72 ? 4.683 5.506 -7.084 1.00 91.50 72 LEU A O 1
ATOM 504 N N . LEU A 1 73 ? 3.707 7.337 -6.195 1.00 92.50 73 LEU A N 1
ATOM 505 C CA . LEU A 1 73 ? 3.928 8.206 -7.345 1.00 92.50 73 LEU A CA 1
ATOM 506 C C . LEU A 1 73 ? 5.418 8.390 -7.621 1.00 92.50 73 LEU A C 1
ATOM 508 O O . LEU A 1 73 ? 5.846 8.231 -8.761 1.00 92.50 73 LEU A O 1
ATOM 512 N N . LEU A 1 74 ? 6.208 8.683 -6.585 1.00 90.81 74 LEU A N 1
ATOM 513 C CA . LEU A 1 74 ? 7.650 8.831 -6.716 1.00 90.81 74 LEU 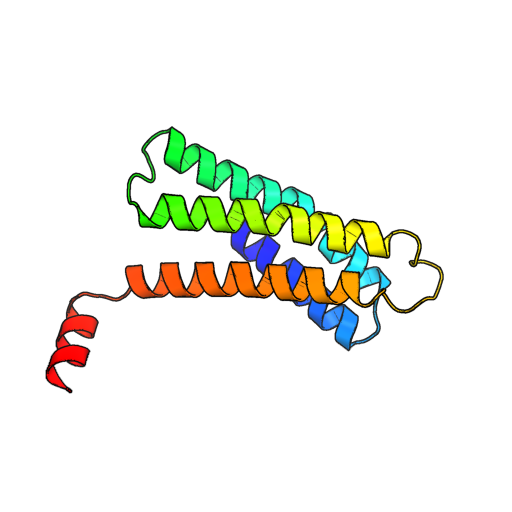A CA 1
ATOM 514 C C . LEU A 1 74 ? 8.262 7.523 -7.216 1.00 90.81 74 LEU A C 1
ATOM 516 O O . LEU A 1 74 ? 8.954 7.545 -8.225 1.00 90.81 74 LEU A O 1
ATOM 520 N N . GLY A 1 75 ? 7.934 6.385 -6.598 1.00 88.31 75 GLY A N 1
ATOM 521 C CA . GLY A 1 75 ? 8.411 5.063 -7.008 1.00 88.31 75 GLY A CA 1
ATOM 522 C C . GLY A 1 75 ? 8.130 4.737 -8.479 1.00 88.31 75 GLY A C 1
ATOM 523 O O . GLY A 1 75 ? 9.015 4.216 -9.157 1.00 88.31 75 GLY A O 1
ATOM 524 N N . ALA A 1 76 ? 6.948 5.091 -8.991 1.00 90.25 76 ALA A N 1
ATOM 525 C CA . ALA A 1 76 ? 6.623 4.966 -10.411 1.00 90.25 76 ALA A CA 1
ATOM 526 C C . ALA A 1 76 ? 7.415 5.966 -11.278 1.00 90.25 76 ALA A C 1
ATOM 528 O O . ALA A 1 76 ? 8.001 5.581 -12.291 1.00 90.25 76 ALA A O 1
ATOM 529 N N . ALA A 1 77 ? 7.486 7.234 -10.868 1.00 90.69 77 ALA A N 1
ATOM 530 C CA . ALA A 1 77 ? 8.130 8.306 -11.624 1.00 90.69 77 ALA A CA 1
ATOM 531 C C . ALA A 1 77 ? 9.632 8.066 -11.839 1.00 90.69 77 ALA A C 1
ATOM 533 O O . ALA A 1 77 ? 10.113 8.219 -12.960 1.00 90.69 77 ALA A O 1
ATOM 534 N N . VAL A 1 78 ? 10.373 7.629 -10.810 1.00 90.50 78 VAL A N 1
ATOM 535 C CA . VAL A 1 78 ? 11.823 7.371 -10.956 1.00 90.50 78 VAL A CA 1
ATOM 536 C C . VAL A 1 78 ? 12.130 6.142 -11.811 1.00 90.50 78 VAL A C 1
ATOM 538 O O . VAL A 1 78 ? 13.257 6.002 -12.275 1.00 90.50 78 VAL A O 1
ATOM 541 N N . ARG A 1 79 ? 11.156 5.248 -12.017 1.00 85.44 79 ARG A N 1
ATOM 542 C CA . ARG A 1 79 ? 11.304 4.044 -12.851 1.00 85.44 79 ARG A CA 1
ATOM 543 C C . ARG A 1 79 ? 10.942 4.284 -14.318 1.00 85.44 79 ARG A C 1
ATOM 545 O O . ARG A 1 79 ? 11.446 3.563 -15.170 1.00 85.44 79 ARG A O 1
ATOM 552 N N . ALA A 1 80 ? 10.131 5.302 -14.620 1.00 84.69 80 ALA A N 1
ATOM 553 C CA . ALA A 1 80 ? 9.694 5.615 -15.982 1.00 84.69 80 ALA A CA 1
ATOM 554 C C . ALA A 1 80 ? 10.842 5.777 -17.009 1.00 84.69 80 ALA A C 1
ATOM 556 O O . ALA A 1 80 ? 10.748 5.168 -18.071 1.00 84.69 80 ALA A O 1
ATOM 557 N N . PRO A 1 81 ? 11.945 6.508 -16.731 1.00 80.31 81 PRO A N 1
ATOM 558 C CA . PRO A 1 81 ? 13.031 6.667 -17.704 1.00 80.31 81 PRO A CA 1
ATOM 559 C C . PRO A 1 81 ? 13.939 5.431 -17.843 1.00 80.31 81 PRO A C 1
ATOM 561 O O . PRO A 1 81 ? 14.875 5.456 -18.633 1.00 80.31 81 PRO A O 1
ATOM 564 N N . LEU A 1 82 ? 13.710 4.367 -17.064 1.00 76.88 82 LEU A N 1
ATOM 565 C CA . LEU A 1 82 ? 14.626 3.225 -16.925 1.00 76.88 82 LEU A CA 1
ATOM 566 C C . LEU A 1 82 ? 14.062 1.917 -17.494 1.00 76.88 82 LEU A C 1
ATOM 568 O O . LEU A 1 82 ? 14.696 0.869 -17.361 1.00 76.88 82 LEU A O 1
ATOM 572 N N . LEU A 1 83 ? 12.900 1.982 -18.153 1.00 72.56 83 LEU A N 1
ATOM 573 C CA . LEU A 1 83 ? 12.250 0.835 -18.795 1.00 72.56 83 LEU A CA 1
ATOM 574 C C . LEU A 1 83 ? 13.133 0.168 -19.861 1.00 72.56 83 LEU A C 1
ATOM 576 O O . LEU A 1 83 ? 13.041 -1.037 -20.069 1.00 72.56 83 LEU A O 1
ATOM 580 N N . GLU A 1 84 ? 14.053 0.915 -20.469 1.00 69.50 84 GLU A N 1
ATOM 581 C CA . GLU A 1 84 ? 14.922 0.446 -21.552 1.00 69.50 84 GLU A CA 1
ATOM 582 C C . GLU A 1 84 ? 16.232 -0.220 -21.069 1.00 69.50 84 GLU A C 1
ATOM 584 O O . GLU A 1 84 ? 17.285 -0.005 -21.660 1.00 69.50 84 GLU A O 1
ATOM 589 N N . ASN A 1 85 ? 16.172 -1.107 -20.062 1.00 59.75 85 ASN A N 1
ATOM 590 C CA . ASN A 1 85 ? 17.250 -2.042 -19.642 1.00 59.75 85 ASN A CA 1
ATOM 591 C C . ASN A 1 85 ? 18.175 -1.628 -18.483 1.00 59.75 85 ASN A C 1
ATOM 593 O O . ASN A 1 85 ? 19.337 -2.043 -18.438 1.00 59.75 85 ASN A O 1
ATOM 597 N N . SER A 1 86 ? 17.685 -0.890 -17.488 1.00 67.12 86 SER A N 1
ATOM 598 C CA . SER A 1 86 ? 18.479 -0.640 -16.274 1.00 67.12 86 SER A CA 1
ATOM 599 C C . SER A 1 86 ? 17.751 -1.080 -15.010 1.00 67.12 86 SER A C 1
ATOM 601 O O . SER A 1 86 ? 16.525 -1.055 -14.926 1.00 67.12 86 SER A O 1
ATOM 603 N N . ALA A 1 87 ? 18.519 -1.547 -14.022 1.00 71.31 87 ALA A N 1
ATOM 604 C CA . ALA A 1 87 ? 17.963 -1.852 -12.712 1.00 71.31 87 ALA A CA 1
ATOM 605 C C . ALA A 1 87 ? 17.324 -0.579 -12.124 1.00 71.31 87 ALA A C 1
ATOM 607 O O . ALA A 1 87 ? 17.880 0.511 -12.297 1.00 71.31 87 ALA A O 1
ATOM 608 N N . PRO A 1 88 ? 16.185 -0.694 -11.417 1.00 69.81 88 PRO A N 1
ATOM 609 C CA . PRO A 1 88 ? 15.544 0.457 -10.811 1.00 69.81 88 PRO A CA 1
ATOM 610 C C . PRO A 1 88 ? 16.514 1.133 -9.835 1.00 69.81 88 PRO A C 1
ATOM 612 O O . PRO A 1 88 ? 17.290 0.457 -9.149 1.00 69.81 88 PRO A O 1
ATOM 615 N N . PRO A 1 89 ? 16.471 2.468 -9.738 1.00 81.56 89 PRO A N 1
ATOM 616 C CA . PRO A 1 89 ? 17.369 3.196 -8.874 1.00 81.56 89 PRO A CA 1
ATOM 617 C C . PRO A 1 89 ? 16.984 2.868 -7.430 1.00 81.56 89 PRO A C 1
ATOM 619 O O . PRO A 1 89 ? 15.809 2.637 -7.131 1.00 81.56 89 PRO A O 1
ATOM 622 N N . THR A 1 90 ? 17.948 2.876 -6.510 1.00 84.56 90 THR A N 1
ATOM 623 C CA . THR A 1 90 ? 17.720 2.499 -5.102 1.00 84.56 90 THR A CA 1
ATOM 624 C C . THR A 1 90 ? 16.549 3.263 -4.480 1.00 84.56 90 THR A C 1
ATOM 626 O O . THR A 1 90 ? 15.765 2.698 -3.723 1.00 84.56 90 THR A O 1
ATOM 629 N N . ILE A 1 91 ? 16.369 4.526 -4.876 1.00 85.12 91 ILE A N 1
ATOM 630 C CA . ILE A 1 91 ? 15.254 5.370 -4.440 1.00 85.12 91 ILE A CA 1
ATOM 631 C C . ILE A 1 91 ? 13.875 4.835 -4.874 1.00 85.12 91 ILE A C 1
ATOM 633 O O . ILE A 1 91 ? 12.896 4.969 -4.146 1.00 85.12 91 ILE A O 1
ATOM 637 N N . GLY A 1 92 ? 13.783 4.171 -6.028 1.00 82.81 92 GLY A N 1
ATOM 638 C CA . GLY A 1 92 ? 12.555 3.527 -6.487 1.00 82.81 92 GLY A CA 1
ATOM 639 C C . GLY A 1 92 ? 12.200 2.293 -5.657 1.00 82.81 92 GLY A C 1
ATOM 640 O O . GLY A 1 92 ? 11.021 2.021 -5.444 1.00 82.81 92 GLY A O 1
ATOM 641 N N . ALA A 1 93 ? 13.190 1.546 -5.164 1.00 83.00 93 ALA A N 1
ATOM 642 C CA . ALA A 1 93 ? 12.958 0.409 -4.270 1.00 83.00 93 ALA A CA 1
ATOM 643 C C . ALA A 1 93 ? 12.564 0.871 -2.857 1.00 83.00 93 ALA A C 1
ATOM 645 O O . ALA A 1 93 ? 11.619 0.339 -2.271 1.00 83.00 93 ALA A O 1
ATOM 646 N N . THR A 1 94 ? 13.222 1.908 -2.326 1.00 89.75 94 THR A N 1
ATOM 647 C CA . THR A 1 94 ? 12.892 2.450 -0.998 1.00 89.75 94 THR A CA 1
ATOM 648 C C . THR A 1 94 ? 11.480 3.023 -0.950 1.00 89.75 94 THR A C 1
ATOM 650 O O . THR A 1 94 ? 10.773 2.786 0.025 1.00 89.75 94 THR A O 1
ATOM 653 N N . CYS A 1 95 ? 11.018 3.693 -2.009 1.00 89.12 95 CYS A N 1
ATOM 654 C CA . CYS A 1 95 ? 9.642 4.192 -2.091 1.00 89.12 95 CYS A CA 1
ATOM 655 C C . CYS A 1 95 ? 8.593 3.072 -1.984 1.00 89.12 95 CYS A C 1
ATOM 657 O O . CYS A 1 95 ? 7.586 3.228 -1.288 1.00 89.12 95 CYS A O 1
ATOM 659 N N . VAL A 1 96 ? 8.837 1.923 -2.624 1.00 85.00 96 VAL A N 1
ATOM 660 C CA . VAL A 1 96 ? 7.951 0.749 -2.528 1.00 85.00 96 VAL A CA 1
ATOM 661 C C . VAL A 1 96 ? 7.945 0.189 -1.108 1.00 85.00 96 VAL A C 1
ATOM 663 O O . VAL A 1 96 ? 6.874 -0.051 -0.551 1.00 85.00 96 VAL A O 1
ATOM 666 N N . LEU A 1 97 ? 9.119 0.050 -0.487 1.00 88.50 97 LEU A N 1
ATOM 667 C CA . LEU A 1 97 ? 9.233 -0.436 0.891 1.00 88.50 97 LEU A CA 1
ATOM 668 C C . LEU A 1 97 ? 8.546 0.494 1.897 1.00 88.50 97 LEU A C 1
ATOM 670 O O . LEU A 1 97 ? 7.826 0.017 2.771 1.00 88.50 97 LEU A O 1
ATOM 674 N N . VAL A 1 98 ? 8.710 1.812 1.755 1.00 91.12 98 VAL A N 1
ATOM 675 C CA . VAL A 1 98 ? 8.027 2.802 2.603 1.00 91.12 98 VAL A CA 1
ATOM 676 C C . VAL A 1 98 ? 6.511 2.714 2.422 1.00 91.12 98 VAL A C 1
ATOM 678 O O . VAL A 1 98 ? 5.777 2.709 3.409 1.00 91.12 98 VAL A O 1
ATOM 681 N N . SER A 1 99 ? 6.034 2.565 1.184 1.00 88.81 99 SER A N 1
ATOM 682 C CA . SER A 1 99 ? 4.603 2.391 0.904 1.00 88.81 99 SER A CA 1
ATOM 683 C C . SER A 1 99 ? 4.045 1.131 1.578 1.00 88.81 99 SER A C 1
ATOM 685 O O . SER A 1 99 ? 3.004 1.188 2.234 1.00 88.81 99 SER A O 1
ATOM 687 N N . LEU A 1 100 ? 4.760 0.002 1.486 1.00 86.75 100 LEU A N 1
ATOM 688 C CA . LEU A 1 100 ? 4.392 -1.241 2.172 1.00 86.75 100 LEU A CA 1
ATOM 689 C C . LEU A 1 100 ? 4.398 -1.087 3.692 1.00 86.75 100 LEU A C 1
ATOM 691 O O . LEU A 1 100 ? 3.471 -1.559 4.346 1.00 86.75 100 LEU A O 1
ATOM 695 N N . ALA A 1 101 ? 5.395 -0.404 4.254 1.00 90.38 101 ALA A N 1
ATOM 696 C CA . ALA A 1 101 ? 5.467 -0.149 5.687 1.00 90.38 101 ALA A CA 1
ATOM 697 C C . ALA A 1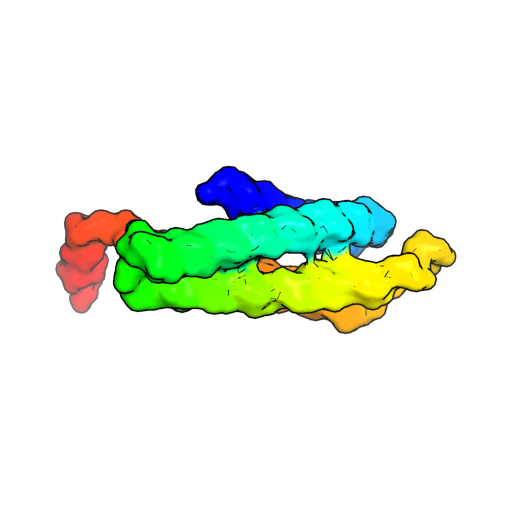 101 ? 4.260 0.671 6.170 1.00 90.38 101 ALA A C 1
ATOM 699 O O . ALA A 1 101 ? 3.632 0.309 7.165 1.00 90.38 101 ALA A O 1
ATOM 700 N N . LEU A 1 102 ? 3.869 1.718 5.436 1.00 90.25 102 LEU A N 1
ATOM 701 C CA . LEU A 1 102 ? 2.682 2.517 5.757 1.00 90.25 102 LEU A CA 1
ATOM 702 C C . LEU A 1 102 ? 1.399 1.678 5.712 1.00 90.25 102 LEU A C 1
ATOM 704 O O . LEU A 1 102 ? 0.570 1.783 6.619 1.00 90.25 102 LEU A O 1
ATOM 708 N N . PHE A 1 103 ? 1.235 0.817 4.704 1.00 87.38 103 PHE A N 1
ATOM 709 C CA . PHE A 1 103 ? 0.081 -0.083 4.636 1.00 87.38 103 PHE A CA 1
ATOM 710 C C . PHE A 1 103 ? 0.094 -1.153 5.731 1.00 87.38 103 PHE A C 1
ATOM 712 O O . PHE A 1 103 ? -0.962 -1.468 6.280 1.00 87.38 103 PHE A O 1
ATOM 719 N N . ALA A 1 104 ? 1.264 -1.676 6.097 1.00 87.06 104 ALA A N 1
ATOM 720 C CA . ALA A 1 104 ? 1.405 -2.624 7.197 1.00 87.06 104 ALA A CA 1
ATOM 721 C C . ALA A 1 104 ? 1.024 -1.981 8.537 1.00 87.06 104 ALA A C 1
ATOM 723 O O . ALA A 1 104 ? 0.265 -2.570 9.304 1.00 87.06 104 ALA A O 1
ATOM 724 N N . VAL A 1 105 ? 1.469 -0.745 8.792 1.00 90.69 105 VAL A N 1
ATOM 725 C CA . VAL A 1 105 ? 1.076 0.021 9.984 1.00 90.69 105 VAL A CA 1
ATOM 726 C C . VAL A 1 105 ? -0.437 0.243 10.010 1.00 90.69 105 VAL A C 1
ATOM 728 O O . VAL A 1 105 ? -1.067 -0.014 11.034 1.00 90.69 105 VAL A O 1
ATOM 731 N N . GLN A 1 106 ? -1.048 0.639 8.889 1.00 86.81 106 GLN A N 1
ATOM 732 C CA . GLN A 1 106 ? -2.510 0.765 8.795 1.00 86.81 106 GLN A CA 1
ATOM 733 C C . GLN A 1 106 ? -3.225 -0.559 9.095 1.00 86.81 106 GLN A C 1
ATOM 735 O O . GLN A 1 106 ? -4.226 -0.569 9.812 1.00 86.81 106 GLN A O 1
ATOM 740 N N . ALA A 1 107 ? -2.719 -1.676 8.567 1.00 83.19 107 ALA A N 1
ATOM 741 C CA . ALA A 1 107 ? -3.291 -2.997 8.799 1.00 83.19 107 ALA A CA 1
ATOM 742 C C . ALA A 1 107 ? -3.184 -3.418 10.272 1.00 83.19 107 ALA A C 1
ATOM 744 O O . ALA A 1 107 ? -4.166 -3.904 10.830 1.00 83.19 107 ALA A O 1
ATOM 745 N N . LEU A 1 108 ? -2.038 -3.180 10.920 1.00 87.75 108 LEU A N 1
ATOM 746 C CA . LEU A 1 108 ? -1.849 -3.443 12.349 1.00 87.75 108 LEU A CA 1
ATOM 747 C C . LEU A 1 108 ? -2.801 -2.602 13.205 1.00 87.75 108 LEU A C 1
ATOM 749 O O . LEU A 1 108 ? -3.451 -3.139 14.096 1.00 87.75 108 LEU A O 1
ATOM 753 N N . LEU A 1 109 ? -2.913 -1.304 12.917 1.00 87.25 109 LEU A N 1
ATOM 754 C CA . LEU A 1 109 ? -3.811 -0.392 13.630 1.00 87.25 109 LEU A CA 1
ATOM 755 C C . LEU A 1 109 ? -5.288 -0.782 13.465 1.00 87.25 109 LEU A C 1
ATOM 757 O O . LEU A 1 109 ? -6.058 -0.741 14.422 1.00 87.25 109 LEU A O 1
ATOM 761 N N . ALA A 1 110 ? -5.689 -1.208 12.267 1.00 84.31 110 ALA A N 1
ATOM 762 C CA . ALA A 1 110 ? -7.035 -1.722 12.039 1.00 84.31 110 ALA A CA 1
ATOM 763 C C . ALA A 1 110 ? -7.272 -3.050 12.782 1.00 84.31 110 ALA A C 1
ATOM 765 O O . ALA A 1 110 ? -8.342 -3.261 13.355 1.00 84.31 110 ALA A O 1
ATOM 766 N N . ALA A 1 111 ? -6.272 -3.937 12.812 1.00 83.62 111 ALA A N 1
ATOM 767 C CA . ALA A 1 111 ? -6.364 -5.218 13.503 1.00 83.62 111 ALA A 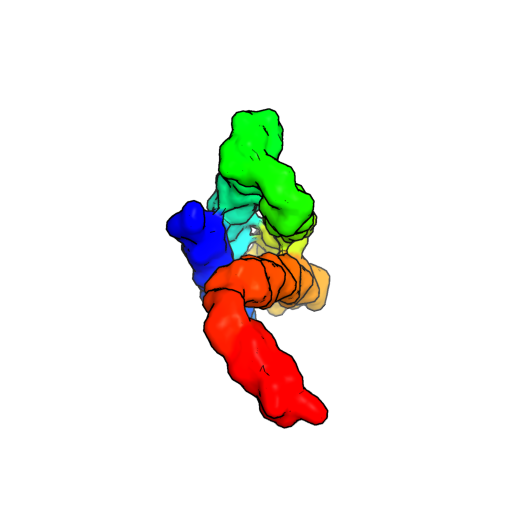CA 1
ATOM 768 C C . ALA A 1 111 ? -6.485 -5.048 15.024 1.00 83.62 111 ALA A C 1
ATOM 770 O O . ALA A 1 111 ? -7.314 -5.721 15.634 1.00 83.62 111 ALA A O 1
ATOM 771 N N . THR A 1 112 ? -5.723 -4.133 15.638 1.00 84.38 112 THR A N 1
ATOM 772 C CA . THR A 1 112 ? -5.807 -3.867 17.086 1.00 84.38 112 THR A CA 1
ATOM 773 C C . THR A 1 112 ? -7.174 -3.322 17.494 1.00 84.38 112 THR A C 1
ATOM 775 O O . THR A 1 112 ? -7.688 -3.694 18.552 1.00 84.38 112 THR A O 1
ATOM 778 N N . ALA A 1 113 ? -7.799 -2.504 16.647 1.00 81.31 113 ALA A N 1
ATOM 779 C CA . ALA A 1 113 ? -9.152 -2.004 16.871 1.00 81.31 113 ALA A CA 1
ATOM 780 C C . ALA A 1 113 ? -10.223 -3.099 16.749 1.00 81.31 113 ALA A C 1
ATOM 782 O O . ALA A 1 113 ? -11.189 -3.106 17.513 1.00 81.31 113 ALA A O 1
ATOM 783 N N . ALA A 1 114 ? -10.019 -4.058 15.842 1.00 80.19 114 ALA A N 1
ATOM 784 C CA . ALA A 1 114 ? -10.936 -5.168 15.603 1.00 80.19 114 ALA A CA 1
ATOM 785 C C . ALA A 1 114 ? -10.868 -6.284 16.664 1.00 80.19 114 ALA A C 1
ATOM 787 O O . ALA A 1 114 ? -11.732 -7.161 16.667 1.00 80.19 114 ALA A O 1
ATOM 788 N N . VAL A 1 115 ? -9.876 -6.281 17.570 1.00 81.25 115 VAL A N 1
ATOM 789 C CA . VAL A 1 115 ? -9.744 -7.337 18.591 1.00 81.25 115 VAL A CA 1
ATOM 790 C C . VAL A 1 115 ? -10.968 -7.337 19.522 1.00 81.25 115 VAL A C 1
ATOM 792 O O . VAL A 1 115 ? -11.192 -6.336 20.213 1.00 81.25 115 VAL A O 1
ATOM 795 N N . PRO A 1 116 ? -11.719 -8.451 19.629 1.00 77.81 116 PRO A N 1
ATOM 796 C CA . PRO A 1 116 ? -12.835 -8.597 20.560 1.00 77.81 116 PRO A CA 1
ATOM 797 C C . PRO A 1 116 ? -12.443 -8.296 22.013 1.00 77.81 116 PRO A C 1
ATOM 799 O O . PRO A 1 116 ? -11.354 -8.656 22.470 1.00 77.81 116 PRO A O 1
ATOM 802 N N . SER A 1 117 ? -13.348 -7.679 22.775 1.00 74.50 117 SER A N 1
ATOM 803 C CA . SER A 1 117 ? -13.140 -7.376 24.202 1.00 74.50 117 SER A CA 1
ATOM 804 C C . SER A 1 117 ? -12.863 -8.629 25.045 1.00 74.50 117 SER A C 1
ATOM 806 O O . SER A 1 117 ? -12.095 -8.555 26.003 1.00 74.50 117 SER A O 1
ATOM 808 N N . SER A 1 118 ? -13.403 -9.787 24.651 1.00 77.06 118 SER A N 1
ATOM 809 C CA . SER A 1 118 ? -13.158 -11.092 25.282 1.00 77.06 118 SER A CA 1
ATOM 810 C C . SER A 1 118 ? -11.701 -11.553 25.160 1.00 77.06 118 SER A C 1
ATOM 812 O O . SER A 1 118 ? -11.105 -11.977 26.147 1.00 77.06 118 SER A O 1
ATOM 814 N N . LEU A 1 119 ? -11.090 -11.402 23.981 1.00 76.31 119 LEU A N 1
ATOM 815 C CA . LEU A 1 119 ? -9.676 -11.727 23.761 1.00 76.31 119 LEU A CA 1
ATOM 816 C C . LEU A 1 119 ? -8.752 -10.742 24.484 1.00 76.31 119 LEU A C 1
ATOM 818 O O . LEU A 1 119 ? -7.728 -11.148 25.032 1.00 76.31 119 LEU A O 1
ATOM 822 N N . ARG A 1 120 ? -9.138 -9.461 24.569 1.00 72.25 120 ARG A N 1
ATOM 823 C CA . ARG A 1 120 ? -8.408 -8.473 25.383 1.00 72.25 120 ARG A CA 1
ATOM 824 C C . ARG A 1 120 ? -8.465 -8.804 26.875 1.00 72.25 120 ARG A C 1
ATOM 826 O O . ARG A 1 120 ? -7.462 -8.631 27.562 1.00 72.25 120 ARG A O 1
ATOM 833 N N . ALA A 1 121 ? -9.611 -9.269 27.374 1.00 76.44 121 ALA A N 1
ATOM 834 C CA . ALA A 1 121 ? -9.765 -9.690 28.765 1.00 76.44 121 ALA A CA 1
ATOM 835 C C . ALA A 1 121 ? -8.920 -10.938 29.075 1.00 76.44 121 ALA A C 1
ATOM 837 O O . ALA A 1 121 ? -8.183 -10.939 30.058 1.00 76.44 121 ALA A O 1
ATOM 838 N N . ALA A 1 122 ? -8.940 -11.945 28.196 1.00 77.06 122 ALA A N 1
ATOM 839 C CA . ALA A 1 122 ? -8.121 -13.151 28.334 1.00 77.06 122 ALA A CA 1
ATOM 840 C C . ALA A 1 122 ? -6.610 -12.843 28.319 1.00 77.06 122 ALA A C 1
ATOM 842 O O . ALA A 1 122 ? -5.872 -13.337 29.167 1.00 77.06 122 ALA A O 1
ATOM 843 N N . ALA A 1 123 ? -6.151 -11.966 27.419 1.00 78.31 123 ALA A N 1
ATOM 844 C CA . ALA A 1 123 ? -4.746 -11.555 27.352 1.00 78.31 123 ALA A CA 1
ATOM 845 C C . ALA A 1 123 ? -4.277 -10.774 28.595 1.00 78.31 123 ALA A C 1
ATOM 847 O O . ALA A 1 123 ? -3.104 -10.840 28.952 1.00 78.31 123 ALA A O 1
ATOM 848 N N . ARG A 1 124 ? -5.178 -10.038 29.264 1.00 77.06 124 ARG A N 1
ATOM 849 C CA . ARG A 1 124 ? -4.876 -9.343 30.528 1.00 77.06 124 ARG A CA 1
ATOM 850 C C . ARG A 1 124 ? -4.845 -10.282 31.731 1.00 77.06 124 ARG A C 1
ATOM 852 O O . ARG A 1 124 ? -4.082 -10.020 32.644 1.00 77.06 124 ARG A O 1
ATOM 859 N N . ALA A 1 125 ? -5.657 -11.338 31.733 1.00 76.00 125 ALA A N 1
ATOM 860 C CA . ALA A 1 125 ? -5.684 -12.333 32.808 1.00 76.00 125 ALA A CA 1
ATOM 861 C C . ALA A 1 125 ? -4.487 -13.302 32.771 1.00 76.00 125 ALA A C 1
ATOM 863 O O . ALA A 1 125 ? -4.185 -13.941 33.771 1.00 76.00 125 ALA A O 1
ATOM 864 N N . ALA A 1 126 ? -3.814 -13.418 31.622 1.00 73.00 126 ALA A N 1
ATOM 865 C CA . ALA A 1 126 ? -2.613 -14.234 31.441 1.00 73.00 126 ALA A CA 1
ATOM 866 C C . ALA A 1 126 ? -1.301 -13.515 31.824 1.00 73.00 126 ALA A C 1
ATOM 868 O O . ALA A 1 126 ? -0.224 -14.079 31.627 1.00 73.00 126 ALA A O 1
ATOM 869 N N . LYS A 1 127 ? -1.381 -12.271 32.311 1.00 61.91 127 LYS A N 1
ATOM 870 C CA . LYS A 1 127 ? -0.246 -11.432 32.706 1.00 61.91 127 LYS A CA 1
ATOM 871 C C . LYS A 1 127 ? -0.253 -11.216 34.212 1.00 61.91 127 LYS A C 1
ATOM 873 O O . LYS A 1 127 ? 0.857 -11.199 34.783 1.00 61.91 127 LYS A O 1
#

pLDDT: mean 86.9, std 7.34, range [59.75, 96.56]